Protein AF-A0A554R3G2-F1 (afdb_monomer)

Secondary structure (DSSP, 8-state):
-HHHHHHT-HHHHHHHHHHHHHHHHHHHHHHHH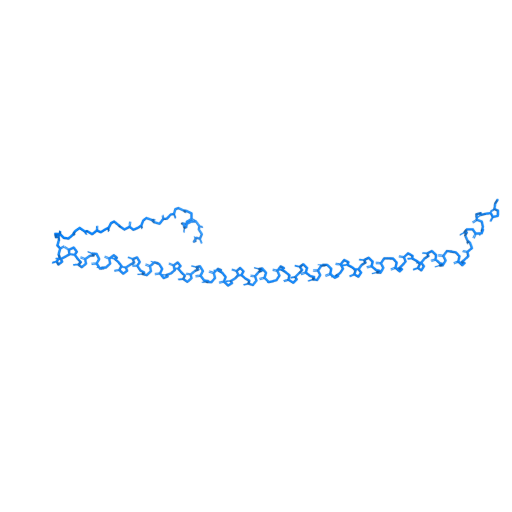HHHHHHHHHHHHHHHHHHHHHHHHHHHHHHHHHHHHHHHHHHHHHHH-TTSPPPPPPPPPGGGTTT-

Sequence (100 aa):
MDALLELLSPERIQAIGISFTGFLTVWVSRQAAQVRQLRGEVTELKSGRIKDQGVIKASVKYIRALGVHNGVLTGLLRHHAPHVEIPAEPVMPEVLREEV

Foldseek 3Di:
DVVVVVCVPPVNVVVVVVVVVVVVVVVVVVVVVVVVVVVVVVVVVVVVVVVVVVVVVVVVVVVVVVLVVLVVVVVVCCVPPVPDDDDDRDDDDPVVVVV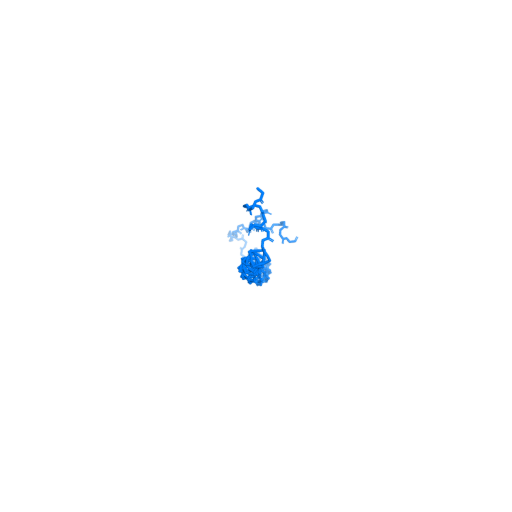D

Mean predicted aligned error: 13.25 Å

Structure (mmCIF, N/CA/C/O backbone):
data_AF-A0A554R3G2-F1
#
_entry.id   AF-A0A554R3G2-F1
#
loop_
_atom_site.group_PDB
_atom_site.id
_atom_site.type_symbol
_atom_site.label_atom_id
_atom_site.label_alt_id
_atom_site.label_comp_id
_atom_site.label_asym_id
_atom_site.label_entity_id
_atom_site.label_seq_id
_atom_site.pdbx_PDB_ins_code
_atom_site.Cartn_x
_atom_site.Cartn_y
_atom_site.Cartn_z
_atom_site.occupancy
_atom_site.B_iso_or_equiv
_atom_site.auth_seq_id
_atom_site.auth_comp_id
_atom_site.auth_asym_id
_atom_site.auth_atom_id
_atom_site.pdbx_PDB_model_num
ATOM 1 N N . MET A 1 1 ? -45.939 10.975 49.588 1.00 51.72 1 MET A N 1
ATOM 2 C CA . MET A 1 1 ? -44.540 10.891 50.066 1.00 51.72 1 MET A CA 1
ATOM 3 C C . MET A 1 1 ? -44.040 9.449 50.049 1.00 51.72 1 MET A C 1
ATOM 5 O O . MET A 1 1 ? -42.882 9.239 49.720 1.00 51.72 1 MET A O 1
ATOM 9 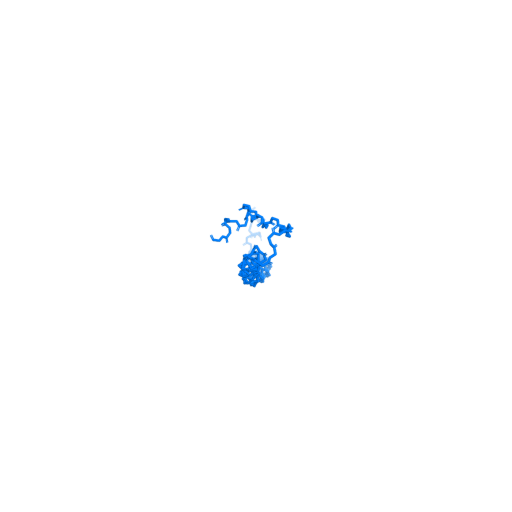N N . ASP A 1 2 ? -44.920 8.468 50.272 1.00 59.62 2 ASP A N 1
ATOM 10 C CA . ASP A 1 2 ? -44.570 7.038 50.303 1.00 59.62 2 ASP A CA 1
ATOM 11 C C . ASP A 1 2 ? -44.038 6.480 48.975 1.00 59.62 2 ASP A C 1
ATOM 13 O O . ASP A 1 2 ? -43.048 5.760 48.970 1.00 59.62 2 ASP A O 1
ATOM 17 N N . ALA A 1 3 ? -44.588 6.904 47.831 1.00 61.84 3 ALA A N 1
ATOM 18 C CA . ALA A 1 3 ? -44.117 6.452 46.516 1.00 61.84 3 ALA A CA 1
ATOM 19 C C . ALA A 1 3 ? -42.663 6.867 46.196 1.00 61.84 3 ALA A C 1
ATOM 21 O O . ALA A 1 3 ? -41.974 6.169 45.459 1.00 61.84 3 ALA A O 1
ATOM 22 N N . LEU A 1 4 ? -42.185 7.990 46.750 1.00 59.94 4 LEU A N 1
ATOM 23 C CA . 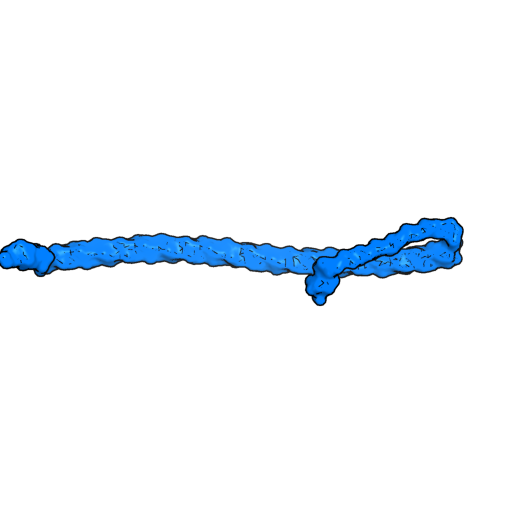LEU A 1 4 ? -40.794 8.441 46.591 1.00 59.94 4 LEU A CA 1
ATOM 24 C C . LEU A 1 4 ? -39.839 7.674 47.514 1.00 59.94 4 LEU A C 1
ATOM 26 O O . LEU A 1 4 ? -38.721 7.370 47.108 1.00 59.94 4 LEU A O 1
ATOM 30 N N . LEU A 1 5 ? -40.286 7.329 48.726 1.00 61.09 5 LEU A N 1
ATOM 31 C CA . LEU A 1 5 ? -39.525 6.507 49.673 1.00 61.09 5 LEU A CA 1
ATOM 32 C C . LEU A 1 5 ? -39.399 5.057 49.190 1.00 61.09 5 LEU A C 1
ATOM 34 O O . LEU A 1 5 ? -3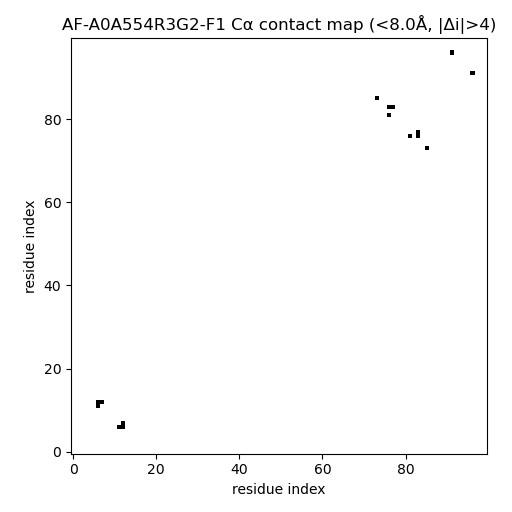8.342 4.454 49.332 1.00 61.09 5 LEU A O 1
ATOM 38 N N . GLU A 1 6 ? -40.437 4.524 48.546 1.00 64.25 6 GLU A N 1
ATOM 39 C CA . GLU A 1 6 ? -40.407 3.195 47.935 1.00 64.25 6 GLU A CA 1
ATOM 40 C C . GLU A 1 6 ? -39.495 3.148 46.696 1.00 64.25 6 GLU A C 1
ATOM 42 O O . GLU A 1 6 ? -38.794 2.159 46.469 1.00 64.25 6 GLU A O 1
ATOM 47 N N . LEU A 1 7 ? -39.436 4.238 45.918 1.00 61.81 7 LEU A N 1
ATOM 48 C CA . LEU A 1 7 ? -38.514 4.375 44.783 1.00 61.81 7 LEU A CA 1
ATOM 49 C C . LEU A 1 7 ? -37.043 4.473 45.221 1.00 61.81 7 LEU A C 1
ATOM 51 O O . LEU A 1 7 ? -36.161 3.991 44.515 1.00 61.81 7 LEU A O 1
ATOM 55 N N . LEU A 1 8 ? -36.795 5.089 46.380 1.00 65.69 8 LEU A N 1
ATOM 56 C CA . LEU A 1 8 ? -35.481 5.228 47.015 1.00 65.69 8 LEU A CA 1
ATOM 57 C C . LEU A 1 8 ? -35.147 4.061 47.957 1.00 65.69 8 LEU A C 1
ATOM 59 O O . LEU A 1 8 ? -34.178 4.144 48.715 1.00 65.69 8 LEU A O 1
ATOM 63 N N . SER A 1 9 ? -35.928 2.976 47.916 1.00 76.31 9 SER A N 1
ATOM 64 C CA . SER A 1 9 ? -35.607 1.772 48.678 1.00 76.31 9 SER A CA 1
ATOM 65 C C . SER A 1 9 ? -34.219 1.250 48.280 1.00 76.31 9 SER A C 1
ATOM 67 O O . SER A 1 9 ? -33.875 1.246 47.087 1.00 76.31 9 SER A O 1
ATOM 69 N N . PRO A 1 10 ? -33.405 0.811 49.256 1.00 74.81 10 PRO A N 1
ATOM 70 C CA . PRO A 1 10 ? -32.063 0.309 48.998 1.00 74.81 10 PRO A CA 1
ATOM 71 C C . PRO A 1 10 ? -32.045 -0.781 47.924 1.00 74.81 10 PRO A C 1
ATOM 73 O O . PRO A 1 10 ? -31.187 -0.737 47.044 1.00 74.81 10 PRO A 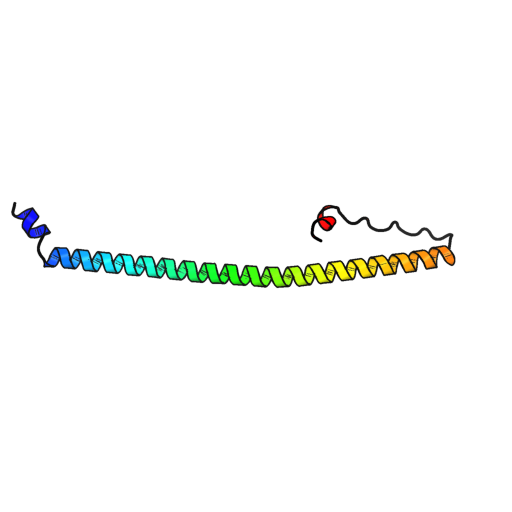O 1
ATOM 76 N N . GLU A 1 11 ? -33.025 -1.694 47.921 1.00 78.81 11 GLU A N 1
ATOM 77 C CA . GLU A 1 11 ? -33.098 -2.772 46.931 1.00 78.81 11 GLU A CA 1
ATOM 78 C C . GLU A 1 11 ? -33.292 -2.250 45.501 1.00 78.81 11 GLU A C 1
ATOM 80 O O . GLU A 1 11 ? -32.657 -2.752 44.570 1.00 78.81 11 GLU A O 1
ATOM 85 N N . ARG A 1 12 ? -34.126 -1.219 45.295 1.00 77.62 12 ARG A N 1
ATOM 86 C CA . ARG A 1 12 ? -34.357 -0.652 43.955 1.00 77.62 12 ARG A CA 1
ATOM 87 C C . ARG A 1 12 ? -33.155 0.134 43.454 1.00 77.62 12 ARG A C 1
ATOM 89 O O . ARG A 1 12 ? -32.788 -0.010 42.289 1.00 77.62 12 ARG A O 1
ATOM 96 N N . ILE A 1 13 ? -32.507 0.913 44.319 1.00 78.50 13 ILE A N 1
ATOM 97 C CA . ILE A 1 13 ? -31.279 1.640 43.964 1.00 78.50 13 ILE A CA 1
ATOM 98 C C . ILE A 1 13 ? -30.175 0.649 43.572 1.00 78.50 13 ILE A C 1
ATOM 100 O O . ILE A 1 13 ? -29.493 0.846 42.564 1.00 78.50 13 ILE A O 1
ATOM 104 N N . GLN A 1 14 ? -30.033 -0.449 44.317 1.00 80.38 14 GLN A N 1
ATOM 105 C CA . GLN A 1 14 ? -29.048 -1.487 44.025 1.00 80.38 14 GLN A CA 1
ATOM 106 C C . GLN A 1 14 ? -29.364 -2.211 42.711 1.00 80.38 14 GLN A C 1
ATOM 108 O O . GLN A 1 14 ? -28.471 -2.394 41.884 1.00 80.38 14 GLN A O 1
ATOM 113 N N . ALA A 1 15 ? -30.633 -2.551 42.467 1.00 79.19 15 ALA A N 1
ATOM 114 C CA . ALA A 1 15 ? -31.072 -3.175 41.221 1.00 79.19 15 ALA A CA 1
ATOM 115 C C . ALA A 1 15 ? -30.833 -2.273 39.998 1.00 79.19 15 ALA A C 1
ATOM 117 O O . ALA A 1 15 ? -30.349 -2.748 38.967 1.00 79.19 15 ALA A O 1
ATOM 118 N N . ILE A 1 16 ? -31.110 -0.970 40.113 1.00 81.75 16 ILE A N 1
ATOM 119 C CA . ILE A 1 16 ? -30.831 0.016 39.059 1.00 81.75 16 ILE A CA 1
ATOM 120 C C . ILE A 1 16 ? -29.323 0.121 38.822 1.00 81.75 16 ILE A C 1
ATOM 122 O O . ILE A 1 16 ? -28.883 0.077 37.674 1.00 81.75 16 ILE A O 1
ATOM 126 N N . GLY A 1 17 ? -28.529 0.192 39.893 1.00 78.50 17 GLY A N 1
ATOM 127 C CA . GLY A 1 17 ? -27.070 0.225 39.819 1.00 78.50 17 GLY A CA 1
ATOM 128 C C . GLY A 1 17 ? -26.493 -0.986 39.084 1.00 78.50 17 GLY A C 1
ATOM 129 O O . GLY A 1 17 ? -25.751 -0.819 38.120 1.00 78.50 17 GLY A O 1
ATOM 130 N N . ILE A 1 18 ? -26.899 -2.201 39.466 1.00 86.75 18 ILE A N 1
ATOM 131 C CA . ILE A 1 18 ? -26.449 -3.456 38.838 1.00 86.75 18 ILE A CA 1
ATOM 132 C C . ILE A 1 18 ? -26.853 -3.504 37.362 1.00 86.75 18 ILE A C 1
ATOM 134 O O . ILE A 1 18 ? -26.040 -3.855 36.505 1.00 86.75 18 ILE A O 1
ATOM 138 N N . SER A 1 19 ? -28.089 -3.109 37.052 1.00 81.25 19 SER A N 1
ATOM 139 C CA . SER A 1 19 ? -28.604 -3.090 35.679 1.00 81.25 19 SER A CA 1
ATOM 140 C C . SER A 1 19 ? -27.826 -2.108 34.801 1.00 81.25 19 SER A C 1
ATOM 142 O O . SER A 1 19 ? -27.457 -2.430 33.671 1.00 81.25 19 SER A O 1
ATOM 144 N N . PHE A 1 20 ? -27.521 -0.924 35.335 1.00 86.00 20 PHE A N 1
ATOM 145 C CA . PHE A 1 20 ? -26.752 0.099 34.637 1.00 86.00 20 PHE A CA 1
ATOM 146 C C . PHE A 1 20 ? -25.299 -0.328 34.414 1.00 86.00 20 PHE A C 1
ATOM 148 O O . PHE A 1 20 ? -24.779 -0.195 33.305 1.00 86.00 20 PHE A O 1
ATOM 155 N N . THR A 1 21 ? -24.650 -0.907 35.428 1.00 87.69 21 THR A N 1
ATOM 156 C CA . THR A 1 21 ? -23.296 -1.453 35.283 1.00 87.69 21 THR A CA 1
ATOM 157 C C . THR A 1 21 ? -23.266 -2.579 34.253 1.00 87.69 21 THR A C 1
ATOM 159 O O . THR A 1 21 ? -22.411 -2.556 33.372 1.00 87.69 21 THR A O 1
ATOM 162 N N . GLY A 1 22 ? -24.225 -3.509 34.287 1.00 88.19 22 GLY A N 1
ATOM 163 C CA . GLY A 1 22 ? -24.322 -4.593 33.307 1.00 88.19 22 GLY A CA 1
ATOM 164 C C . GLY A 1 22 ? -24.487 -4.079 31.875 1.00 88.19 22 GLY A C 1
ATOM 165 O O . GLY A 1 22 ? -23.784 -4.529 30.968 1.00 88.19 22 GLY A O 1
ATOM 166 N N . PHE A 1 23 ? -25.348 -3.079 31.675 1.00 89.56 23 PHE A N 1
ATOM 167 C CA . PHE A 1 23 ? -25.511 -2.416 30.382 1.00 89.56 23 PHE A CA 1
ATOM 168 C C . PHE A 1 23 ? -24.211 -1.767 29.891 1.00 89.56 23 PHE A C 1
ATOM 170 O O . PHE A 1 23 ? -23.800 -1.996 28.751 1.00 89.56 23 PHE A O 1
ATOM 177 N N . LEU A 1 24 ? -23.532 -1.002 30.753 1.00 87.38 24 LEU A N 1
ATOM 178 C CA . LEU A 1 24 ? -22.253 -0.377 30.418 1.00 87.38 24 LEU A CA 1
ATOM 179 C C . LEU A 1 24 ? -21.186 -1.415 30.074 1.00 87.38 24 LEU A C 1
ATOM 181 O O . LEU A 1 24 ? -20.456 -1.233 29.103 1.00 87.38 24 LEU A O 1
ATOM 185 N N . THR A 1 25 ? -21.110 -2.519 30.816 1.00 89.38 25 THR A N 1
ATOM 186 C CA . THR A 1 25 ? -20.174 -3.605 30.519 1.00 89.38 25 THR A CA 1
ATOM 187 C C . THR A 1 25 ? -20.432 -4.182 29.132 1.00 89.38 25 THR A C 1
ATOM 189 O O . THR A 1 25 ? -19.504 -4.258 28.332 1.00 89.38 25 THR A O 1
ATOM 192 N N . VAL A 1 26 ? -21.684 -4.513 28.800 1.00 90.81 26 VAL A N 1
ATOM 193 C CA . VAL A 1 26 ? -22.040 -5.050 27.476 1.00 90.81 26 VAL A CA 1
ATOM 194 C C . VAL A 1 26 ? -21.714 -4.051 26.365 1.00 90.81 26 VAL A C 1
ATOM 196 O O . VAL A 1 26 ? -21.133 -4.429 25.343 1.00 90.81 26 VAL A O 1
ATOM 199 N N . TRP A 1 27 ? -22.034 -2.770 26.564 1.00 89.12 27 TRP A N 1
ATOM 200 C CA . TRP A 1 27 ? -21.708 -1.713 25.609 1.00 89.12 27 TRP A CA 1
ATOM 201 C C . TRP A 1 27 ? -20.198 -1.612 25.381 1.00 89.12 27 TRP A C 1
ATOM 203 O O . TRP A 1 27 ? -19.737 -1.640 24.237 1.00 89.12 27 TRP A O 1
ATOM 213 N N . VAL A 1 28 ? -19.417 -1.508 26.457 1.00 92.50 28 VAL A N 1
ATOM 214 C CA . VAL A 1 28 ? -17.957 -1.370 26.395 1.00 92.50 28 VAL A CA 1
ATOM 215 C C . VAL A 1 28 ? -17.330 -2.602 25.752 1.00 92.50 28 VAL A C 1
ATOM 217 O O . VAL A 1 28 ? -16.462 -2.461 24.894 1.00 92.50 28 VAL A O 1
ATOM 220 N N . SER A 1 29 ? -17.797 -3.807 26.086 1.00 88.81 29 SER A N 1
ATOM 221 C CA . SER A 1 29 ? -17.340 -5.043 25.447 1.00 88.81 29 SER A CA 1
ATOM 222 C C . SER A 1 29 ? -17.609 -5.039 23.941 1.00 88.81 29 SER A C 1
ATOM 224 O O . SER A 1 29 ? -16.728 -5.407 23.162 1.00 88.81 29 SER A O 1
ATOM 226 N N . ARG A 1 30 ? -18.785 -4.565 23.509 1.00 88.75 30 ARG A N 1
ATOM 227 C CA . ARG A 1 30 ? -19.127 -4.455 22.085 1.00 88.75 30 ARG A CA 1
ATOM 228 C C . ARG A 1 30 ? -18.254 -3.428 21.362 1.00 88.75 30 ARG A C 1
ATOM 230 O O . ARG A 1 30 ? -17.747 -3.726 20.282 1.00 88.75 30 ARG A O 1
ATOM 237 N N . GLN A 1 31 ? -18.024 -2.257 21.957 1.00 89.94 31 GLN A N 1
ATOM 238 C CA . GLN A 1 31 ? -17.108 -1.259 21.395 1.00 89.94 31 GLN A CA 1
ATOM 239 C C . GLN A 1 31 ? -15.669 -1.777 21.330 1.00 89.94 31 GLN A C 1
ATOM 241 O O . GLN A 1 31 ? -15.000 -1.608 20.314 1.00 89.94 31 GLN A O 1
ATOM 246 N N . ALA A 1 32 ? -15.195 -2.456 22.375 1.00 88.50 32 ALA A N 1
ATOM 247 C CA . ALA A 1 32 ? -13.858 -3.035 22.401 1.00 88.50 32 ALA A CA 1
ATOM 248 C C . ALA A 1 32 ? -13.673 -4.083 21.293 1.00 88.50 32 ALA A C 1
ATOM 250 O O . ALA A 1 32 ? -12.622 -4.112 20.652 1.00 88.50 32 ALA A O 1
ATOM 251 N N . ALA A 1 33 ? -14.693 -4.907 21.030 1.00 88.81 33 ALA A N 1
ATOM 252 C CA . ALA A 1 33 ? -14.681 -5.863 19.927 1.00 88.81 33 ALA A CA 1
ATOM 253 C C . ALA A 1 33 ? -14.597 -5.160 18.559 1.00 88.81 33 ALA A C 1
ATOM 255 O O . ALA A 1 33 ? -13.732 -5.502 17.754 1.00 88.81 33 ALA A O 1
ATOM 256 N N . GLN A 1 34 ? -15.415 -4.128 18.329 1.00 91.00 34 GLN A N 1
ATOM 257 C CA . GLN A 1 34 ? -15.393 -3.349 17.082 1.00 91.00 34 GLN A CA 1
ATOM 258 C C . GLN A 1 34 ? -14.049 -2.643 16.861 1.00 91.00 34 GLN A C 1
ATOM 260 O O . GLN A 1 34 ? -13.488 -2.693 15.770 1.00 91.00 34 GLN A O 1
ATOM 265 N N . VAL A 1 35 ? -13.482 -2.037 17.906 1.00 91.62 35 VAL A N 1
ATOM 266 C CA . VAL A 1 35 ? -12.169 -1.381 17.831 1.00 91.62 35 VAL A CA 1
ATOM 267 C C . VAL A 1 35 ? -11.060 -2.389 17.538 1.00 91.62 35 VAL A C 1
ATOM 269 O O . VAL A 1 35 ? -10.147 -2.081 16.775 1.00 91.62 35 VAL A O 1
ATOM 272 N N . ARG A 1 36 ? -11.114 -3.598 18.113 1.00 89.56 36 ARG A N 1
ATOM 273 C CA . ARG A 1 36 ? -10.153 -4.667 17.796 1.00 89.56 36 ARG A CA 1
ATOM 274 C C . ARG A 1 36 ? -10.246 -5.093 16.335 1.00 89.56 36 ARG A C 1
ATOM 276 O O . ARG A 1 36 ? -9.206 -5.202 15.694 1.00 89.56 36 ARG A O 1
ATOM 283 N N . GLN A 1 37 ? -11.458 -5.275 15.815 1.00 90.75 37 GLN A N 1
ATOM 284 C CA . GLN A 1 37 ? -11.672 -5.622 14.412 1.00 90.75 37 GLN A CA 1
ATOM 285 C C . GLN A 1 37 ? -11.114 -4.539 13.477 1.00 90.75 37 GLN A C 1
ATOM 287 O O . GLN A 1 37 ? -10.263 -4.833 12.642 1.00 90.75 37 GLN A O 1
ATOM 292 N N . LEU A 1 38 ? -11.488 -3.275 13.698 1.00 88.19 38 LEU A N 1
ATOM 293 C CA . LEU A 1 38 ? -11.007 -2.142 12.900 1.00 88.19 38 LEU A CA 1
ATOM 294 C C . LEU A 1 38 ? -9.482 -1.986 12.962 1.00 88.19 38 LEU A C 1
ATOM 296 O O . LEU A 1 38 ? -8.840 -1.674 11.964 1.00 88.19 38 LEU A O 1
ATOM 300 N N . ARG A 1 39 ? -8.865 -2.225 14.126 1.00 89.69 39 ARG A N 1
ATOM 301 C CA . ARG A 1 39 ? -7.399 -2.228 14.251 1.00 89.69 39 ARG A CA 1
ATOM 302 C C . ARG A 1 39 ? -6.755 -3.353 13.440 1.00 89.69 39 ARG A C 1
ATOM 304 O O . ARG A 1 39 ? -5.677 -3.132 12.889 1.00 89.69 39 ARG A O 1
ATOM 311 N N . GLY A 1 40 ? -7.396 -4.519 13.367 1.00 88.94 40 GLY A N 1
ATOM 312 C CA . GLY A 1 40 ? -6.974 -5.632 12.518 1.00 88.94 40 GLY A CA 1
ATOM 313 C C . GLY A 1 40 ? -6.972 -5.238 11.043 1.00 88.94 40 GLY A C 1
ATOM 314 O O . GLY A 1 40 ? -5.923 -5.281 10.407 1.00 88.94 40 GLY A O 1
ATOM 315 N N . GLU A 1 41 ? -8.102 -4.732 10.551 1.00 89.81 41 GLU A N 1
ATOM 316 C CA . GLU A 1 41 ? -8.263 -4.275 9.163 1.00 89.81 41 GLU A CA 1
ATOM 317 C C . GLU A 1 41 ? -7.264 -3.160 8.806 1.00 89.81 41 GLU A C 1
ATOM 319 O O . GLU A 1 41 ? -6.600 -3.211 7.775 1.00 89.81 41 GLU A O 1
ATOM 324 N N . VAL A 1 42 ? -7.059 -2.176 9.691 1.00 91.31 42 VAL A N 1
ATOM 325 C CA . VAL A 1 42 ? -6.054 -1.117 9.477 1.00 91.31 42 VAL A CA 1
ATOM 326 C C . VAL A 1 42 ? -4.636 -1.682 9.417 1.00 91.31 42 VAL A C 1
ATOM 328 O O . VAL A 1 42 ? -3.803 -1.182 8.661 1.00 91.31 42 VAL A O 1
ATOM 331 N N . THR A 1 43 ? -4.331 -2.700 10.220 1.00 90.69 43 THR A N 1
ATOM 332 C CA . THR A 1 43 ? -3.007 -3.334 10.220 1.00 90.69 43 THR A CA 1
ATOM 333 C C . THR A 1 43 ? -2.773 -4.099 8.923 1.00 90.69 43 THR A C 1
ATOM 335 O O . THR A 1 43 ? -1.698 -3.982 8.336 1.00 90.69 43 THR A O 1
ATOM 338 N N . GLU A 1 44 ? -3.787 -4.815 8.443 1.00 87.75 44 GLU A N 1
ATOM 339 C CA . GLU A 1 44 ? -3.760 -5.523 7.164 1.00 87.75 44 GLU A CA 1
ATOM 340 C C . GLU A 1 44 ? -3.625 -4.559 5.977 1.00 87.75 44 GLU A C 1
ATOM 342 O O . GLU A 1 44 ? -2.760 -4.734 5.123 1.00 87.75 44 GLU A O 1
ATOM 347 N N . LEU A 1 45 ? -4.386 -3.464 5.963 1.00 87.62 45 LEU A N 1
ATOM 348 C CA . LEU A 1 45 ? -4.264 -2.436 4.926 1.00 87.62 45 LEU A CA 1
ATOM 349 C C . LEU A 1 45 ? -2.886 -1.763 4.939 1.00 87.62 45 LEU A C 1
ATOM 351 O O . LEU A 1 45 ? -2.324 -1.459 3.885 1.00 87.62 45 LEU A O 1
ATOM 355 N N . LYS A 1 46 ? -2.307 -1.534 6.124 1.00 87.81 46 LYS A N 1
ATOM 356 C CA . LYS A 1 46 ? -0.949 -0.985 6.246 1.00 87.81 46 LYS A CA 1
ATOM 357 C C . LYS A 1 46 ? 0.111 -1.961 5.746 1.00 87.81 46 LYS A C 1
ATOM 359 O O . LYS A 1 46 ? 1.041 -1.525 5.070 1.00 87.81 46 LYS A O 1
ATOM 364 N N . SER A 1 47 ? -0.008 -3.251 6.058 1.00 84.31 47 SER A N 1
ATOM 365 C CA . SER A 1 47 ? 0.945 -4.257 5.580 1.00 84.31 47 SER A CA 1
ATOM 366 C C . SER A 1 47 ? 0.836 -4.453 4.065 1.00 84.31 47 SER A C 1
ATOM 368 O O . SER A 1 47 ? 1.865 -4.487 3.386 1.00 84.31 47 SER A O 1
ATOM 370 N N . GLY A 1 48 ? -0.389 -4.463 3.527 1.00 81.50 48 GLY A N 1
ATOM 371 C CA . GLY A 1 48 ? -0.669 -4.462 2.091 1.00 81.50 48 GLY A CA 1
ATOM 372 C C . GLY A 1 48 ? -0.028 -3.270 1.387 1.00 81.50 48 GLY A C 1
ATOM 373 O O . GLY A 1 48 ? 0.759 -3.455 0.465 1.00 81.50 48 GLY A O 1
ATOM 374 N N . ARG A 1 49 ? -0.222 -2.053 1.914 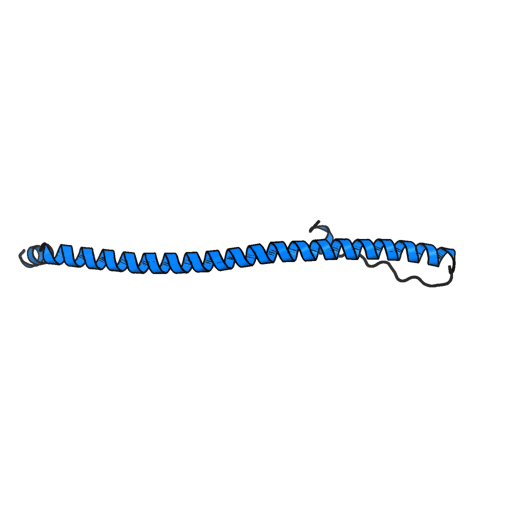1.00 85.56 49 ARG A N 1
ATOM 375 C CA . ARG A 1 49 ? 0.396 -0.836 1.365 1.00 85.56 49 ARG A CA 1
ATOM 376 C C . ARG A 1 49 ? 1.921 -0.927 1.279 1.00 85.56 49 ARG A C 1
ATOM 378 O O . ARG A 1 49 ? 2.489 -0.512 0.275 1.00 85.56 49 ARG A O 1
ATOM 385 N N . ILE A 1 50 ? 2.597 -1.439 2.311 1.00 85.75 50 ILE A N 1
ATOM 386 C CA . ILE A 1 50 ? 4.066 -1.574 2.301 1.00 85.75 50 ILE A CA 1
ATOM 387 C C . ILE A 1 50 ? 4.506 -2.554 1.208 1.00 85.75 50 ILE A C 1
ATOM 389 O O . ILE A 1 50 ? 5.475 -2.294 0.490 1.00 85.75 50 ILE A O 1
ATOM 393 N N . LYS A 1 51 ? 3.787 -3.672 1.065 1.00 84.62 51 LYS A N 1
ATOM 394 C CA . LYS A 1 51 ? 4.052 -4.660 0.018 1.00 84.62 51 LYS A CA 1
ATOM 395 C C . LYS A 1 51 ? 3.853 -4.054 -1.372 1.00 84.62 51 LYS A C 1
ATOM 397 O O . LYS A 1 51 ? 4.745 -4.180 -2.211 1.00 84.62 51 LYS A O 1
ATOM 402 N N . ASP A 1 52 ? 2.748 -3.349 -1.583 1.00 81.88 52 ASP A N 1
ATOM 403 C CA . ASP A 1 52 ? 2.418 -2.713 -2.859 1.00 81.88 52 ASP A CA 1
ATOM 404 C C . ASP A 1 52 ? 3.435 -1.629 -3.221 1.00 81.88 52 ASP A C 1
ATOM 406 O O . ASP A 1 52 ? 3.940 -1.610 -4.340 1.00 81.88 52 ASP A O 1
ATOM 410 N N . GLN A 1 53 ? 3.845 -0.796 -2.259 1.00 83.31 53 GLN A N 1
ATOM 411 C CA . GLN A 1 53 ? 4.932 0.171 -2.451 1.00 83.31 53 GLN A CA 1
ATOM 412 C C . GLN A 1 53 ? 6.243 -0.507 -2.864 1.00 83.31 53 GLN A C 1
ATOM 414 O O . GLN A 1 53 ? 6.957 -0.004 -3.734 1.00 83.31 53 GLN A O 1
ATOM 419 N N . GLY A 1 54 ? 6.569 -1.657 -2.267 1.00 83.62 54 GLY A N 1
ATOM 420 C CA . GLY A 1 54 ? 7.738 -2.448 -2.644 1.00 83.62 54 GLY A CA 1
ATOM 421 C C . GLY A 1 54 ? 7.669 -2.940 -4.090 1.00 83.62 54 GLY A C 1
ATOM 422 O O . GLY A 1 54 ? 8.640 -2.785 -4.836 1.00 83.62 54 GLY A O 1
ATOM 423 N N . VAL A 1 55 ? 6.517 -3.480 -4.495 1.00 83.94 55 VAL A N 1
ATOM 424 C CA . VAL A 1 55 ? 6.271 -3.954 -5.865 1.00 83.94 55 VAL A CA 1
ATOM 425 C C . VAL A 1 55 ? 6.343 -2.796 -6.857 1.00 83.94 55 VAL A C 1
ATOM 427 O O . VAL A 1 55 ? 7.107 -2.881 -7.813 1.00 83.94 55 VAL A O 1
ATOM 430 N N . ILE A 1 56 ? 5.650 -1.684 -6.596 1.00 85.00 56 ILE A N 1
ATOM 431 C CA . ILE A 1 56 ? 5.668 -0.486 -7.449 1.00 85.00 56 ILE A CA 1
ATOM 432 C C . ILE A 1 56 ? 7.101 0.025 -7.617 1.00 85.00 56 ILE A C 1
ATOM 434 O O . ILE A 1 56 ? 7.561 0.243 -8.737 1.00 85.00 56 ILE A O 1
ATOM 438 N N . LYS A 1 57 ? 7.863 0.134 -6.523 1.00 84.62 57 LYS A N 1
ATOM 439 C CA . LYS A 1 57 ? 9.263 0.572 -6.570 1.00 84.62 57 LYS A CA 1
ATOM 440 C C . LYS A 1 57 ? 10.140 -0.369 -7.399 1.00 84.62 57 LYS A C 1
ATOM 442 O O . LYS A 1 57 ? 11.025 0.098 -8.121 1.00 84.62 57 LYS A O 1
ATOM 447 N N . ALA A 1 58 ? 9.928 -1.680 -7.297 1.00 83.81 58 ALA A N 1
ATOM 448 C CA . ALA A 1 58 ? 10.637 -2.663 -8.110 1.00 83.81 58 ALA A CA 1
ATOM 449 C C . ALA A 1 58 ? 10.268 -2.533 -9.597 1.00 83.81 58 ALA A C 1
ATOM 451 O O . ALA A 1 58 ? 11.163 -2.485 -10.443 1.00 83.81 58 ALA A O 1
ATOM 452 N N . SER A 1 59 ? 8.979 -2.385 -9.910 1.00 80.12 59 SER A N 1
ATOM 453 C CA . SE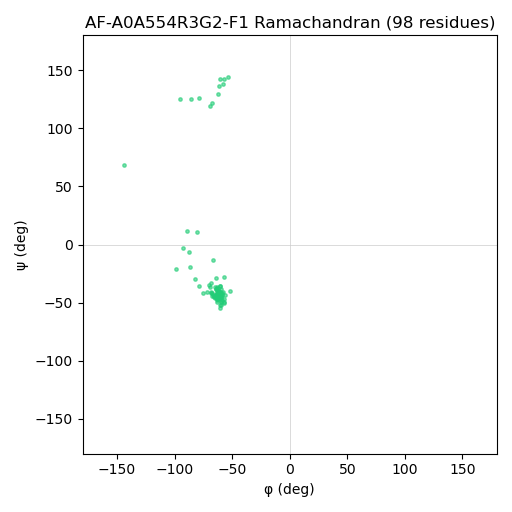R A 1 59 ? 8.479 -2.174 -11.271 1.00 80.12 59 SER A CA 1
ATOM 454 C C . SER A 1 59 ? 9.043 -0.901 -11.900 1.00 80.12 59 SER A C 1
ATOM 456 O O . SER A 1 59 ? 9.548 -0.954 -13.017 1.00 80.12 59 SER A O 1
ATOM 458 N N . VAL A 1 60 ? 9.060 0.223 -11.177 1.00 85.12 60 VAL A N 1
ATOM 459 C CA . VAL A 1 60 ? 9.642 1.489 -11.658 1.00 85.12 60 VAL A CA 1
ATOM 460 C C . VAL A 1 60 ? 11.132 1.334 -11.970 1.00 85.12 60 VAL A C 1
ATOM 462 O O . VAL A 1 60 ? 11.599 1.776 -13.021 1.00 85.12 60 VAL A O 1
ATOM 465 N N . LYS A 1 61 ? 11.897 0.666 -11.093 1.00 84.81 61 LYS A N 1
ATOM 466 C CA . LYS A 1 61 ? 13.319 0.379 -11.350 1.00 84.81 61 LYS A CA 1
ATOM 467 C C . LYS A 1 61 ? 13.514 -0.476 -12.600 1.00 84.81 61 LYS A C 1
ATOM 469 O O . LYS A 1 61 ? 14.407 -0.188 -13.394 1.00 84.81 61 LYS A O 1
ATOM 474 N N . TYR A 1 62 ? 12.689 -1.504 -12.772 1.00 84.31 62 TYR A N 1
ATOM 475 C CA . TYR A 1 62 ? 12.753 -2.393 -13.927 1.00 84.31 62 TYR A CA 1
ATOM 476 C C . TYR A 1 62 ? 12.412 -1.667 -15.235 1.00 84.31 62 TYR A C 1
ATOM 478 O O . TYR A 1 62 ? 13.170 -1.757 -16.198 1.00 84.31 62 TYR A O 1
ATOM 486 N N . ILE A 1 63 ? 11.341 -0.867 -15.248 1.00 86.31 63 ILE A N 1
ATOM 487 C CA . ILE A 1 63 ? 10.955 -0.038 -16.401 1.00 86.31 63 ILE A CA 1
ATOM 488 C C . ILE A 1 63 ? 12.082 0.936 -16.766 1.00 86.31 63 ILE A C 1
ATOM 490 O O . ILE A 1 63 ? 12.413 1.085 -17.940 1.00 86.31 63 ILE A O 1
ATOM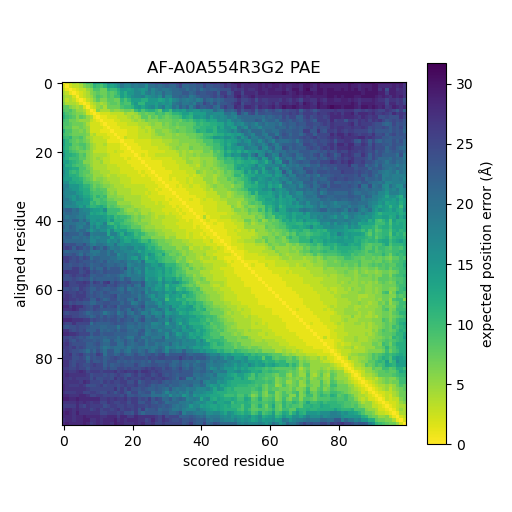 494 N N . ARG A 1 64 ? 12.735 1.554 -15.774 1.00 83.38 64 ARG A N 1
ATOM 495 C CA . ARG A 1 64 ? 13.890 2.429 -16.018 1.00 83.38 64 ARG A CA 1
ATOM 496 C C . ARG A 1 64 ? 15.059 1.673 -16.654 1.00 83.38 64 ARG A C 1
ATOM 498 O O . ARG A 1 64 ? 15.668 2.184 -17.588 1.00 83.38 64 ARG A O 1
ATOM 505 N N . ALA A 1 65 ? 15.364 0.468 -16.173 1.00 84.44 65 ALA A N 1
ATOM 506 C CA . ALA A 1 65 ? 16.417 -0.367 -16.750 1.00 84.44 65 ALA A CA 1
ATOM 507 C C . ALA A 1 65 ? 16.107 -0.755 -18.206 1.00 84.44 65 ALA A C 1
ATOM 509 O O . ALA A 1 65 ? 16.992 -0.679 -19.056 1.00 84.44 65 ALA A O 1
ATOM 510 N N . LEU A 1 66 ? 14.848 -1.091 -18.506 1.00 86.75 66 LEU A N 1
ATOM 511 C CA . LEU A 1 66 ? 14.379 -1.325 -19.874 1.00 86.75 66 LEU A CA 1
ATOM 512 C C . LEU A 1 66 ? 14.523 -0.080 -20.753 1.00 86.75 66 LEU A C 1
ATOM 514 O O . LEU A 1 66 ? 14.986 -0.192 -21.883 1.00 86.75 66 LEU A O 1
ATOM 518 N N . GLY A 1 67 ? 14.188 1.105 -20.236 1.00 85.94 67 GLY A N 1
ATOM 519 C CA . GLY A 1 67 ? 14.375 2.367 -20.955 1.00 85.94 67 GLY A CA 1
ATOM 520 C C . GLY A 1 67 ? 15.836 2.602 -21.342 1.00 85.94 67 GLY A C 1
ATOM 521 O O . GLY A 1 67 ? 16.134 2.861 -22.505 1.00 85.94 67 GLY A O 1
ATOM 522 N N . VAL A 1 68 ? 16.765 2.417 -20.398 1.00 86.31 68 VAL A N 1
ATOM 523 C CA . VAL A 1 68 ? 18.210 2.520 -20.672 1.00 86.31 68 VAL A CA 1
ATOM 524 C C . VAL A 1 68 ? 18.651 1.482 -21.704 1.00 86.31 68 VAL A C 1
ATOM 526 O O . VAL A 1 68 ? 19.379 1.814 -22.637 1.00 86.31 68 VAL A O 1
ATOM 529 N N . HIS A 1 69 ? 18.195 0.237 -21.568 1.00 86.88 69 HIS A N 1
ATOM 530 C CA . HIS A 1 69 ? 18.519 -0.830 -22.511 1.00 86.88 69 HIS A CA 1
ATOM 531 C C . HIS A 1 69 ? 18.037 -0.509 -23.933 1.00 86.88 69 HIS A C 1
ATOM 533 O O . HIS A 1 69 ? 18.807 -0.633 -24.885 1.00 86.88 69 HIS A O 1
ATOM 539 N N . ASN A 1 70 ? 16.803 -0.020 -24.072 1.00 87.44 70 ASN A N 1
ATOM 540 C CA . ASN A 1 70 ? 16.240 0.403 -25.352 1.00 87.44 70 ASN A CA 1
ATOM 541 C C . ASN A 1 70 ? 17.001 1.590 -25.950 1.00 87.44 70 ASN A C 1
ATOM 543 O O . ASN A 1 70 ? 17.229 1.607 -27.159 1.00 87.44 70 ASN A O 1
ATOM 547 N N . GLY A 1 71 ? 17.437 2.546 -25.126 1.00 86.31 71 GLY A N 1
ATOM 548 C CA . GLY A 1 71 ? 18.272 3.664 -25.570 1.00 86.31 71 GLY A CA 1
ATOM 549 C C . GLY A 1 71 ? 19.619 3.193 -26.127 1.00 86.31 71 GLY A C 1
ATOM 550 O O . GLY A 1 71 ? 20.037 3.626 -27.201 1.00 86.31 71 GLY A O 1
ATOM 551 N N . VAL A 1 72 ? 20.269 2.235 -25.455 1.00 88.00 72 VAL A N 1
ATOM 552 C CA . VAL A 1 72 ? 21.514 1.612 -25.943 1.00 88.00 72 VAL A CA 1
ATOM 553 C C . VAL A 1 72 ? 21.277 0.873 -27.261 1.00 88.00 72 VAL A C 1
ATOM 555 O O . VAL A 1 72 ? 22.021 1.079 -28.220 1.00 88.00 72 VAL A O 1
ATOM 558 N N . LEU A 1 73 ? 20.226 0.053 -27.339 1.00 88.00 73 LEU A N 1
ATOM 559 C CA . LEU A 1 73 ? 19.883 -0.698 -28.547 1.00 88.00 73 LEU A CA 1
ATOM 560 C C . LEU A 1 73 ? 19.588 0.239 -29.726 1.00 88.00 73 LEU A C 1
ATOM 562 O O . LEU A 1 73 ? 20.075 0.027 -30.832 1.00 88.00 73 LEU A O 1
ATOM 566 N N . THR A 1 74 ? 18.845 1.313 -29.467 1.00 86.94 74 THR A N 1
ATOM 567 C CA . THR A 1 74 ? 18.545 2.378 -30.429 1.00 86.94 74 THR A CA 1
ATOM 568 C C . THR A 1 74 ? 19.819 3.047 -30.931 1.00 86.94 74 THR A C 1
ATOM 570 O O . THR A 1 74 ? 19.975 3.238 -32.135 1.00 86.94 74 THR A O 1
ATOM 573 N N . GLY A 1 75 ? 20.761 3.367 -30.040 1.00 85.62 75 GLY A N 1
ATOM 574 C CA . GLY A 1 75 ? 22.062 3.918 -30.421 1.00 85.62 75 GLY A CA 1
ATOM 575 C C . GLY A 1 75 ? 22.849 2.985 -31.346 1.00 85.62 75 GLY A C 1
ATOM 576 O O . GLY A 1 75 ? 23.359 3.425 -32.377 1.00 85.62 75 GLY A O 1
ATOM 577 N N . LEU A 1 76 ? 22.885 1.689 -31.026 1.00 87.19 76 LEU A N 1
ATOM 578 C CA . LEU A 1 76 ? 23.530 0.669 -31.859 1.00 87.19 76 LEU A CA 1
ATOM 579 C C . LEU A 1 76 ? 22.842 0.524 -33.224 1.00 87.19 76 LEU A C 1
ATOM 581 O O . LEU A 1 76 ? 23.517 0.486 -34.252 1.00 87.19 76 LEU A O 1
ATOM 585 N N . LEU A 1 77 ? 21.507 0.500 -33.251 1.00 87.19 77 LEU A N 1
ATOM 586 C CA . LEU A 1 77 ? 20.725 0.430 -34.486 1.00 87.19 77 LEU A CA 1
ATOM 587 C C . LEU A 1 77 ? 20.961 1.654 -35.372 1.00 87.19 77 LEU A C 1
ATOM 589 O O . LEU A 1 77 ? 21.183 1.493 -36.567 1.00 87.19 77 LEU A O 1
ATOM 593 N N . ARG A 1 78 ? 21.016 2.864 -34.803 1.00 85.50 78 ARG A N 1
ATOM 594 C CA . ARG A 1 78 ? 21.358 4.078 -35.564 1.00 85.50 78 ARG A CA 1
ATOM 595 C C . ARG A 1 78 ? 22.752 4.008 -36.180 1.00 85.50 78 ARG A C 1
ATOM 597 O O . ARG A 1 78 ? 22.948 4.523 -37.276 1.00 85.50 78 ARG A O 1
ATOM 604 N N . HIS A 1 79 ? 23.710 3.392 -35.489 1.00 88.00 79 HIS A N 1
ATOM 605 C CA . HIS A 1 79 ? 25.083 3.281 -35.976 1.00 88.00 79 HIS A CA 1
ATOM 606 C C . HIS A 1 79 ? 25.234 2.238 -37.094 1.00 88.00 79 HIS A C 1
ATOM 608 O O . HIS A 1 79 ? 25.927 2.489 -38.076 1.00 88.00 79 HIS A O 1
ATOM 614 N N . HIS A 1 80 ? 24.575 1.083 -36.965 1.00 88.25 80 HIS A N 1
ATOM 615 C CA . HIS A 1 80 ? 24.754 -0.049 -37.882 1.00 88.25 80 HIS A CA 1
ATOM 616 C C . HIS A 1 80 ? 23.677 -0.166 -38.973 1.00 88.25 80 HIS A C 1
ATOM 618 O O . HIS A 1 80 ? 23.919 -0.796 -40.000 1.00 88.25 80 HIS A O 1
ATOM 624 N N . ALA A 1 81 ? 22.502 0.432 -38.779 1.00 84.94 81 ALA A N 1
ATOM 625 C CA . ALA A 1 81 ? 21.368 0.370 -39.699 1.00 84.94 81 ALA A CA 1
ATOM 626 C C . ALA A 1 81 ? 20.600 1.713 -39.730 1.00 84.94 81 ALA A C 1
ATOM 628 O O . ALA A 1 81 ? 19.450 1.789 -39.299 1.00 84.94 81 ALA A O 1
ATOM 629 N N . PRO A 1 82 ? 21.204 2.789 -40.274 1.00 80.94 82 PRO A N 1
ATOM 630 C CA . PRO A 1 82 ? 20.644 4.148 -40.215 1.00 80.94 82 PRO A CA 1
ATOM 631 C C . PRO A 1 82 ? 19.347 4.336 -41.019 1.00 80.94 82 PRO A C 1
ATOM 633 O O . PRO A 1 82 ? 18.671 5.346 -40.870 1.00 80.94 82 PRO A O 1
ATOM 636 N N . HIS A 1 83 ? 19.013 3.380 -41.885 1.00 83.88 83 HIS A N 1
ATOM 637 C CA . HIS A 1 83 ? 17.817 3.383 -42.727 1.00 83.88 83 HIS A CA 1
ATOM 638 C C . HIS A 1 83 ? 16.590 2.769 -42.036 1.00 83.88 83 HIS A C 1
ATOM 640 O O . HIS A 1 83 ? 15.504 2.781 -42.607 1.00 83.88 83 HIS A O 1
ATOM 646 N N . VAL A 1 84 ? 16.753 2.199 -40.838 1.00 83.44 84 VAL A N 1
ATOM 647 C CA . VAL A 1 84 ? 15.651 1.613 -40.073 1.00 83.44 84 VAL A CA 1
ATOM 648 C C . VAL A 1 84 ? 14.967 2.709 -39.261 1.00 83.44 84 VAL A C 1
ATOM 650 O O . VAL A 1 84 ? 15.610 3.400 -38.470 1.00 83.44 84 VAL A O 1
ATOM 653 N N . GLU A 1 85 ? 13.652 2.852 -39.430 1.00 80.50 85 GLU A N 1
ATOM 654 C CA . GLU A 1 85 ? 12.844 3.733 -38.588 1.00 80.50 85 GLU A CA 1
ATOM 655 C C . GLU A 1 85 ? 12.755 3.165 -37.171 1.00 80.50 85 GLU A C 1
ATOM 657 O O . GLU A 1 85 ? 12.268 2.055 -36.947 1.00 80.50 85 GLU A O 1
ATOM 662 N N . ILE A 1 86 ? 13.246 3.935 -36.201 1.00 77.50 86 ILE A N 1
ATOM 663 C CA . ILE A 1 86 ? 13.223 3.546 -34.793 1.00 77.50 86 ILE A CA 1
ATOM 664 C C . ILE A 1 86 ? 11.981 4.164 -34.145 1.00 77.50 86 ILE A C 1
ATOM 666 O O . ILE A 1 86 ? 11.823 5.388 -34.217 1.00 77.50 86 ILE A O 1
ATOM 670 N N . PRO A 1 87 ? 11.115 3.356 -33.502 1.00 79.00 87 PRO A N 1
ATOM 671 C CA . PRO A 1 87 ? 9.955 3.862 -32.781 1.00 79.00 87 PRO A CA 1
ATOM 672 C C . PRO A 1 87 ? 10.339 4.927 -31.751 1.00 79.00 87 PRO A C 1
ATOM 674 O O . PRO A 1 87 ? 11.387 4.838 -31.108 1.00 79.00 87 PRO A O 1
ATOM 677 N N . ALA A 1 88 ? 9.476 5.930 -31.584 1.00 74.88 88 ALA A N 1
ATOM 678 C CA . ALA A 1 88 ? 9.690 6.983 -30.600 1.00 74.88 88 ALA A CA 1
ATOM 679 C C . ALA A 1 88 ? 9.763 6.404 -29.179 1.00 74.88 88 ALA A C 1
ATOM 681 O O . ALA A 1 88 ? 9.016 5.486 -28.829 1.00 74.88 88 ALA A O 1
ATOM 682 N N . GLU A 1 89 ? 10.649 6.964 -28.353 1.00 72.19 89 GLU A N 1
ATOM 683 C CA . GLU A 1 89 ? 10.725 6.579 -26.948 1.00 72.19 89 GLU A CA 1
ATOM 684 C C . GLU A 1 89 ? 9.392 6.883 -26.238 1.00 72.19 89 GLU A C 1
ATOM 686 O O . GLU A 1 89 ? 8.809 7.954 -26.447 1.00 72.19 89 GLU A O 1
ATOM 691 N N . PRO A 1 90 ? 8.891 5.965 -25.392 1.00 72.25 90 PRO A N 1
ATOM 692 C CA . PRO A 1 90 ? 7.678 6.211 -24.630 1.00 72.25 90 PRO A CA 1
ATOM 693 C C . PRO A 1 90 ? 7.870 7.400 -23.681 1.00 72.25 90 PRO A C 1
ATOM 695 O O . PRO A 1 90 ? 8.816 7.437 -22.892 1.00 72.25 90 PRO A O 1
ATOM 698 N N . VAL A 1 91 ? 6.940 8.355 -23.712 1.00 74.56 91 VAL A N 1
ATOM 699 C CA . VAL A 1 91 ? 6.949 9.502 -22.795 1.00 74.56 91 VAL A CA 1
ATOM 700 C C . VAL A 1 91 ? 6.403 9.070 -21.438 1.00 74.56 91 VAL A C 1
ATOM 702 O O . VAL A 1 91 ? 5.292 8.549 -21.350 1.00 74.56 91 VAL A O 1
ATOM 705 N N . MET A 1 92 ? 7.162 9.320 -20.367 1.00 71.38 92 MET A N 1
ATOM 706 C CA . MET A 1 92 ? 6.689 9.048 -19.009 1.00 71.38 92 MET A CA 1
ATOM 707 C C . MET A 1 92 ? 5.529 10.000 -18.646 1.00 71.38 92 MET A C 1
ATOM 709 O O . MET A 1 92 ? 5.739 11.224 -18.676 1.00 71.38 92 MET A O 1
ATOM 713 N N . PRO A 1 93 ? 4.342 9.465 -18.289 1.00 73.44 93 PRO A N 1
ATOM 714 C CA . PRO A 1 93 ? 3.193 10.258 -17.854 1.00 73.44 93 PRO A CA 1
ATOM 715 C C . PRO A 1 93 ? 3.529 11.139 -16.646 1.00 73.44 93 PRO A C 1
ATOM 717 O O . PRO A 1 93 ? 4.251 10.705 -15.748 1.00 73.44 93 PRO A O 1
ATOM 720 N N . GLU A 1 94 ? 2.982 12.356 -16.594 1.00 72.31 94 GLU A N 1
ATOM 721 C CA . GLU A 1 94 ? 3.245 13.319 -15.507 1.00 72.31 94 GLU A CA 1
ATOM 722 C C . GLU A 1 94 ? 2.829 12.810 -14.130 1.00 72.31 94 GLU A C 1
ATOM 724 O O . GLU A 1 94 ? 3.562 13.008 -13.168 1.00 72.31 94 GLU A O 1
ATOM 729 N N . VAL A 1 95 ? 1.731 12.055 -14.057 1.00 65.31 95 VAL A N 1
ATOM 730 C CA . VAL A 1 95 ? 1.237 11.440 -12.813 1.00 65.31 95 VAL A CA 1
ATOM 731 C C . VAL A 1 95 ? 2.297 10.535 -12.162 1.00 65.31 95 VAL A C 1
ATOM 733 O O . VAL A 1 95 ? 2.340 10.398 -10.948 1.00 65.31 95 VAL A O 1
ATOM 736 N N . LEU A 1 96 ? 3.202 9.951 -12.956 1.00 61.16 96 LEU A N 1
ATOM 737 C CA . LEU A 1 96 ? 4.278 9.083 -12.467 1.00 61.16 96 LEU A CA 1
ATOM 738 C C . LEU A 1 96 ? 5.592 9.834 -12.187 1.00 61.16 96 LEU A C 1
ATOM 740 O O . LEU A 1 96 ? 6.554 9.217 -11.732 1.00 61.16 96 LEU A O 1
ATOM 744 N N . ARG A 1 97 ? 5.665 11.146 -12.468 1.00 62.25 97 ARG A N 1
ATOM 745 C CA . ARG A 1 97 ? 6.832 11.981 -12.126 1.00 62.25 97 ARG A CA 1
ATOM 746 C C . ARG A 1 97 ? 6.807 12.456 -10.677 1.00 62.25 97 ARG A C 1
ATOM 748 O O . ARG A 1 97 ? 7.878 12.658 -10.122 1.00 62.25 97 ARG A O 1
ATOM 755 N N . GLU A 1 98 ? 5.620 12.632 -10.096 1.00 56.41 98 GLU A N 1
ATOM 756 C CA . GLU A 1 98 ? 5.440 13.180 -8.742 1.00 56.41 98 GLU A CA 1
ATOM 757 C C . GLU A 1 98 ? 5.504 12.123 -7.626 1.00 56.41 98 GLU A C 1
ATOM 759 O O . GLU A 1 98 ? 5.759 12.468 -6.477 1.00 56.41 98 GLU A O 1
ATOM 764 N N . GLU A 1 99 ? 5.325 10.834 -7.935 1.00 50.59 99 GLU A N 1
ATOM 765 C CA . GLU A 1 99 ? 5.415 9.745 -6.942 1.00 50.59 99 GLU A CA 1
ATOM 766 C C . GLU A 1 99 ? 6.862 9.307 -6.609 1.00 50.59 99 GLU A C 1
ATOM 768 O O . GLU A 1 99 ? 7.069 8.280 -5.952 1.00 50.59 99 GLU A O 1
ATOM 773 N N . VAL A 1 100 ? 7.870 10.065 -7.059 1.00 43.69 100 VAL A N 1
ATOM 774 C CA . VAL A 1 100 ? 9.305 9.767 -6.886 1.00 43.69 100 VAL A CA 1
ATOM 775 C C . VAL A 1 100 ? 9.983 10.765 -5.960 1.00 43.69 100 VAL A C 1
ATOM 777 O O . VAL A 1 100 ? 9.923 11.977 -6.252 1.00 43.69 100 VAL A O 1
#

pLDDT: mean 80.91, std 10.3, range [43.69, 92.5]

Radius of gyration: 34.79 Å; Cα contacts (8 Å, |Δi|>4): 8; chains: 1; bounding box: 70×19×93 Å

Solvent-accessible surface area (backbone atoms only — not comparable to full-atom values): 5807 Å² total; per-residue (Å²): 114,65,73,59,53,60,60,65,29,70,69,51,50,50,52,52,50,53,53,50,50,52,50,50,50,54,52,50,52,52,50,52,52,52,53,52,51,52,52,48,54,52,50,52,53,53,53,49,49,54,52,50,51,51,51,52,54,50,51,52,54,51,51,51,51,51,51,53,50,49,51,54,52,49,53,52,41,52,72,77,42,71,86,59,88,72,80,78,81,85,78,80,58,69,83,71,61,71,83,108